Protein AF-0000000073271045 (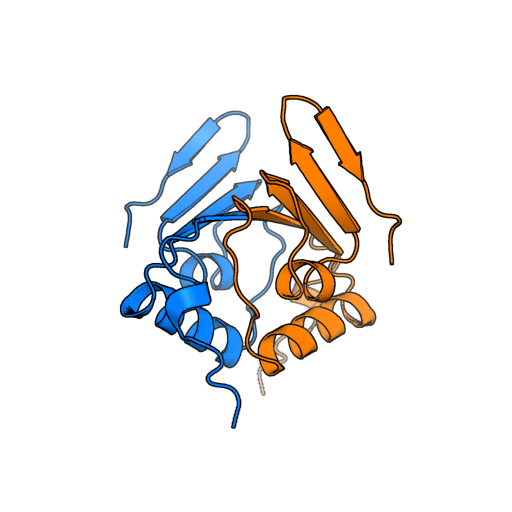afdb_homodimer)

Secondary structure (DSSP, 8-state):
-----GGGGTT-EEEEEE-S---PPPHHHHHHHHHHHHHS--EEEEEEESS---HHHHHH-SEEEEEETTEEEEPPP-/-----GGGGTT-EEEEEE-S---PPPHHHHHHHHHHHHHS--EEEEEEESS---HHHHHH-SEEEEEETTEEEEPPP-

Organism: Auxenochlorella protothecoides (NCBI:txid3075)

Nearest PDB structures (foldseek):
  2vch-assembly1_A  TM=4.997E-01  e=9.287E-01  Arabidopsis thaliana
  5djs-assembly1_A  TM=4.504E-01  e=7.181E-01  Thermobaculum terrenum
  8chd-assembly2_B  TM=4.661E-01  e=1.366E+00  Nicot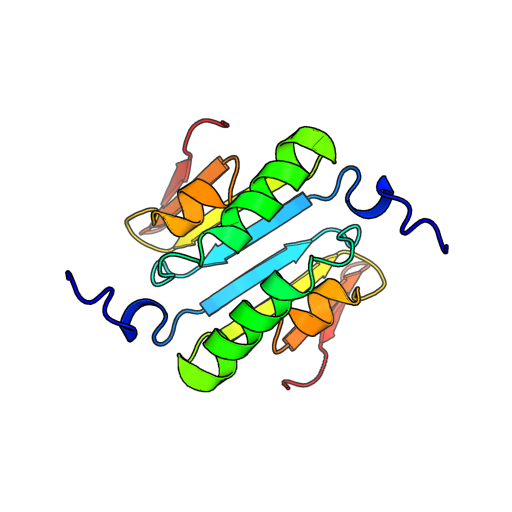iana tabacum
  8k5u-assembly2_B  TM=5.616E-01  e=4.346E+00  Ramlibacter sp.
  2vch-assembly1_A  TM=4.996E-01  e=9.287E-01  Arabidopsis thaliana

Foldseek 3Di:
DPPPPLQVQAQDEEEAEEQQPDAADDPVVLVVLVCCVVPRVYAYEYEYADDDDYPNNVSNHQKYWYDYPNDIDIDDGD/DPPPPLQVQAQDEEEAEEQQPDAADDPVVLVVLVCCVVPRVYAYEYEYADDDDYPNNVSNHQKYWYDYPNDIDIDDGD

Radius of gyration: 15.31 Å; Cα contacts (8 Å, |Δi|>4): 334; chains: 2; bounding box: 36×48×45 Å

Sequence (156 aa):
MARVTLEEWKLADILIVTDGQLAAPAPLICEQLAHAREHLGLRTHGLVIGDRVSEAMTAFCSQTHLFRGGVLTSSPMRMARVTLEEWKLADILIVTDGQLAAPAPLICEQLAHAREHLGLRTHGLVIGDRVSEAMTAFCSQTHLFRGGVLTSSPMR

Structure (mmCIF, N/CA/C/O backbone):
data_AF-0000000073271045-model_v1
#
loop_
_entity.id
_entity.type
_entity.pdbx_description
1 polymer 'Uncharacterized protein'
#
loop_
_atom_site.group_PDB
_atom_site.id
_atom_site.type_symbol
_atom_site.label_atom_id
_atom_site.label_alt_id
_atom_site.label_comp_id
_atom_site.label_asym_id
_atom_site.label_entity_id
_atom_site.label_seq_id
_atom_site.pdbx_PDB_ins_code
_atom_site.Cartn_x
_atom_site.Cartn_y
_atom_site.Cartn_z
_atom_site.occupancy
_atom_site.B_iso_or_equiv
_atom_site.auth_seq_id
_atom_site.auth_comp_id
_atom_site.auth_asym_id
_atom_site.auth_atom_id
_atom_site.pdbx_PDB_model_num
ATOM 1 N N . MET A 1 1 ? -2.652 -28.312 9.203 1 26.86 1 MET A N 1
ATOM 2 C CA . MET A 1 1 ? -2.043 -26.984 9.188 1 26.86 1 MET A CA 1
ATOM 3 C C . MET A 1 1 ? -2.02 -26.422 7.77 1 26.86 1 MET A C 1
ATOM 5 O O . MET A 1 1 ? -1.38 -26.984 6.883 1 26.86 1 MET A O 1
ATOM 9 N N . ALA A 1 2 ? -2.992 -25.984 7.16 1 36.12 2 ALA A N 1
ATOM 10 C CA . ALA A 1 2 ? -3.145 -25.625 5.75 1 36.12 2 ALA A CA 1
ATOM 11 C C . ALA A 1 2 ? -2.074 -24.625 5.316 1 36.12 2 ALA A C 1
ATOM 13 O O . ALA A 1 2 ? -1.762 -23.688 6.047 1 36.12 2 ALA A O 1
ATOM 14 N N . ARG A 1 3 ? -0.942 -25.141 4.719 1 35.72 3 ARG A N 1
ATOM 15 C CA . ARG A 1 3 ? 0.205 -24.406 4.203 1 35.72 3 ARG A CA 1
ATOM 16 C C . ARG A 1 3 ? -0.233 -23.094 3.574 1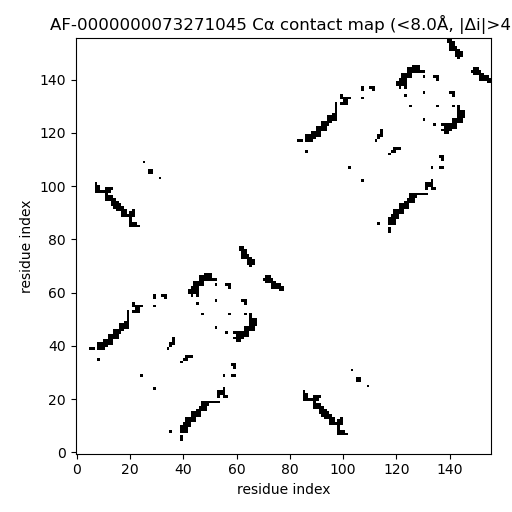 35.72 3 ARG A C 1
ATOM 18 O O . ARG A 1 3 ? -1.021 -23.078 2.625 1 35.72 3 ARG A O 1
ATOM 25 N N . VAL A 1 4 ? -0.514 -22.125 4.219 1 36.53 4 VAL A N 1
ATOM 26 C CA . VAL A 1 4 ? -0.517 -20.781 3.617 1 36.53 4 VAL A CA 1
ATOM 27 C C . VAL A 1 4 ? 0.59 -20.688 2.57 1 36.53 4 VAL A C 1
ATOM 29 O O . VAL A 1 4 ? 1.775 -20.781 2.9 1 36.53 4 VAL A O 1
ATOM 32 N N . THR A 1 5 ? 0.586 -21.406 1.462 1 39.91 5 THR A N 1
ATOM 33 C CA . THR A 1 5 ? 1.577 -21.484 0.394 1 39.91 5 THR A CA 1
ATOM 34 C C . THR A 1 5 ? 2.188 -20.109 0.13 1 39.91 5 THR A C 1
ATOM 36 O O . THR A 1 5 ? 1.493 -19.094 0.203 1 39.91 5 THR A O 1
ATOM 39 N N . LEU A 1 6 ? 3.334 -19.734 0.596 1 44.06 6 LEU A N 1
ATOM 40 C CA . LEU A 1 6 ? 4.316 -18.703 0.316 1 44.06 6 LEU A CA 1
ATOM 41 C C . LEU A 1 6 ? 4.129 -18.141 -1.091 1 44.06 6 LEU A C 1
ATOM 43 O O . LEU A 1 6 ? 4.773 -17.156 -1.465 1 44.06 6 LEU A O 1
ATOM 47 N N . GLU A 1 7 ? 3.604 -18.953 -1.966 1 47.72 7 GLU A N 1
ATOM 48 C CA . GLU A 1 7 ? 3.521 -18.609 -3.381 1 47.72 7 GLU A CA 1
ATOM 49 C C . GLU A 1 7 ? 2.711 -17.328 -3.59 1 47.72 7 GLU A C 1
ATOM 51 O O . GLU A 1 7 ? 2.514 -16.906 -4.727 1 47.72 7 GLU A O 1
ATOM 56 N N . GLU A 1 8 ? 2.18 -16.875 -2.59 1 53.66 8 GLU A N 1
ATOM 57 C CA . GLU A 1 8 ? 1.021 -16 -2.783 1 53.66 8 GLU A CA 1
ATOM 58 C C . GLU A 1 8 ? 1.445 -14.594 -3.18 1 53.66 8 GLU A C 1
ATOM 60 O O . GLU A 1 8 ? 0.757 -13.93 -3.955 1 53.66 8 GLU A O 1
ATOM 65 N N . TRP A 1 9 ? 2.701 -14.242 -2.734 1 58.44 9 TRP A N 1
ATOM 66 C CA . TRP A 1 9 ? 3.08 -12.93 -3.256 1 58.44 9 TRP A CA 1
ATOM 67 C C . TRP A 1 9 ? 3.918 -13.07 -4.523 1 58.44 9 TRP A C 1
ATOM 69 O O . TRP A 1 9 ? 4.512 -12.102 -4.996 1 58.44 9 TRP A O 1
ATOM 79 N N . LYS A 1 10 ? 3.996 -14.281 -4.988 1 63.34 10 LYS A N 1
ATOM 80 C CA . LYS A 1 10 ? 4.977 -14.422 -6.062 1 63.34 10 LYS A CA 1
ATOM 81 C C . LYS A 1 10 ? 4.629 -13.523 -7.246 1 63.34 10 LYS A C 1
ATOM 83 O O . LYS A 1 10 ? 3.504 -13.562 -7.75 1 63.34 10 LYS A O 1
ATOM 88 N N . LEU A 1 11 ? 5.48 -12.648 -7.516 1 75.62 11 LEU A N 1
ATOM 89 C CA . LEU A 1 11 ? 5.574 -11.797 -8.695 1 75.62 11 LEU A CA 1
ATOM 90 C C . LEU A 1 11 ? 4.473 -10.75 -8.703 1 75.62 11 LEU A C 1
ATOM 92 O O . LEU A 1 11 ? 4.078 -10.258 -9.766 1 75.62 11 LEU A O 1
ATOM 96 N N . ALA A 1 12 ? 3.957 -10.5 -7.5 1 86.44 12 ALA A N 1
ATOM 97 C CA . ALA A 1 12 ? 2.953 -9.445 -7.465 1 86.44 12 ALA A CA 1
ATOM 98 C C . ALA A 1 12 ? 3.604 -8.07 -7.582 1 86.44 12 ALA A C 1
ATOM 100 O O . ALA A 1 12 ? 4.719 -7.859 -7.098 1 86.44 12 ALA A O 1
ATOM 101 N N . ASP A 1 13 ? 2.895 -7.203 -8.281 1 91.75 13 ASP A N 1
ATO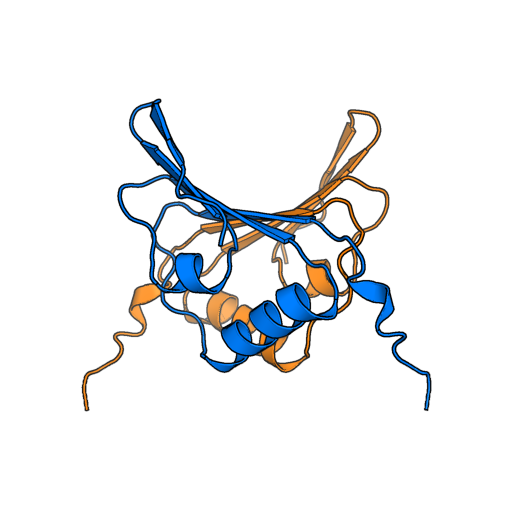M 102 C CA . ASP A 1 13 ? 3.295 -5.805 -8.352 1 91.75 13 ASP A CA 1
ATOM 103 C C . ASP A 1 13 ? 2.289 -4.906 -7.637 1 91.75 13 ASP A C 1
ATOM 105 O O . ASP A 1 13 ? 1.078 -5.07 -7.797 1 91.75 13 ASP A O 1
ATOM 109 N N . ILE A 1 14 ? 2.822 -4.043 -6.84 1 93.12 14 ILE A N 1
ATOM 110 C CA . ILE A 1 14 ? 1.994 -3.068 -6.137 1 93.12 14 ILE A CA 1
ATOM 111 C C . ILE A 1 14 ? 2.477 -1.655 -6.453 1 93.12 14 ILE A C 1
ATOM 113 O O . ILE A 1 14 ? 3.678 -1.379 -6.41 1 93.12 14 ILE A O 1
ATOM 117 N N . LEU A 1 15 ? 1.509 -0.77 -6.832 1 96.06 15 LEU A N 1
ATOM 118 C CA . LEU A 1 15 ? 1.743 0.668 -6.906 1 96.06 15 LEU A CA 1
ATOM 119 C C . LEU A 1 15 ? 1.021 1.395 -5.777 1 96.06 15 LEU A C 1
ATOM 121 O O . LEU A 1 15 ? -0.182 1.203 -5.578 1 96.06 15 LEU A O 1
ATOM 125 N N . ILE A 1 16 ? 1.818 2.078 -5.027 1 94.81 16 ILE A N 1
ATOM 126 C CA . ILE A 1 16 ? 1.271 2.906 -3.957 1 94.81 16 ILE A CA 1
ATOM 127 C C . ILE A 1 16 ? 1.298 4.375 -4.375 1 94.81 16 ILE A C 1
ATOM 129 O O . ILE A 1 16 ? 2.357 4.914 -4.707 1 94.81 16 ILE A O 1
ATOM 133 N N . VAL A 1 17 ? 0.12 5.039 -4.387 1 96.12 17 VAL A N 1
ATOM 134 C CA . VAL A 1 17 ? -0.007 6.453 -4.715 1 96.12 17 VAL A CA 1
ATOM 135 C C . VAL A 1 17 ? -0.479 7.227 -3.484 1 96.12 17 VAL A C 1
ATOM 137 O O . VAL A 1 17 ? -1.439 6.824 -2.822 1 96.12 17 VAL A O 1
ATOM 140 N N . THR A 1 18 ? 0.198 8.305 -3.139 1 94.81 18 THR A N 1
ATOM 141 C CA . THR A 1 18 ? -0.18 9.102 -1.975 1 94.81 18 THR A CA 1
ATOM 142 C C . THR A 1 18 ? 0.048 10.586 -2.236 1 94.81 18 THR A C 1
ATOM 144 O O . THR A 1 18 ? 0.841 10.953 -3.105 1 94.81 18 THR A O 1
ATOM 147 N N . ASP A 1 19 ? -0.655 11.406 -1.566 1 91.31 19 ASP A N 1
ATOM 148 C CA . ASP A 1 19 ? -0.55 12.852 -1.736 1 91.31 19 ASP A CA 1
ATOM 149 C C . ASP A 1 19 ? 0.611 13.414 -0.921 1 91.31 19 ASP A C 1
ATOM 151 O O . ASP A 1 19 ? 0.707 14.625 -0.726 1 91.31 19 ASP A O 1
ATOM 155 N N . GLY A 1 20 ? 1.404 12.539 -0.349 1 86.19 20 GLY A N 1
ATOM 156 C CA . GLY A 1 20 ? 2.584 12.992 0.372 1 86.19 20 GLY A CA 1
ATOM 157 C C . GLY A 1 20 ? 2.346 13.156 1.861 1 86.19 20 GLY A C 1
ATOM 158 O O . GLY A 1 20 ? 3.252 13.547 2.602 1 86.19 20 GLY A O 1
ATOM 159 N N . GLN A 1 21 ? 1.219 12.82 2.307 1 83.25 21 GLN A N 1
ATOM 160 C CA . GLN A 1 21 ? 0.874 13.055 3.703 1 83.25 21 GLN A CA 1
ATOM 161 C C . GLN A 1 21 ? 0.964 11.773 4.52 1 83.25 21 GLN A C 1
ATOM 163 O O . GLN A 1 21 ? 0.529 11.727 5.672 1 83.25 21 GLN A O 1
ATOM 168 N N . LEU A 1 22 ? 1.501 10.789 3.867 1 81.44 22 LEU A N 1
ATOM 169 C CA . LEU A 1 22 ? 1.625 9.5 4.539 1 81.44 22 LEU A CA 1
ATOM 170 C C . LEU A 1 22 ? 2.768 9.523 5.547 1 81.44 22 LEU A C 1
ATOM 172 O O . LEU A 1 22 ? 3.904 9.844 5.199 1 81.44 22 LEU A O 1
ATOM 176 N N . ALA A 1 23 ? 2.381 9.25 6.801 1 74.88 23 ALA A N 1
ATOM 177 C CA . ALA A 1 23 ? 3.381 9.219 7.863 1 74.88 23 ALA A CA 1
ATOM 178 C C . ALA A 1 23 ? 4.059 7.855 7.941 1 74.88 23 ALA A C 1
ATOM 180 O O . ALA A 1 23 ? 3.693 6.934 7.207 1 74.88 23 ALA A O 1
ATOM 181 N N . ALA A 1 24 ? 4.992 7.824 8.836 1 68.19 24 ALA A N 1
ATOM 182 C CA . ALA A 1 24 ? 5.793 6.613 9 1 68.19 24 ALA A CA 1
ATOM 183 C C . ALA A 1 24 ? 4.941 5.461 9.531 1 68.19 24 ALA A C 1
ATOM 185 O O . ALA A 1 24 ? 4.203 5.629 10.508 1 68.19 24 ALA A O 1
ATOM 186 N N . PRO A 1 25 ? 5.07 4.375 8.719 1 68.5 25 PRO A N 1
ATOM 187 C CA . PRO A 1 25 ? 4.332 3.203 9.203 1 68.5 25 PRO A CA 1
ATOM 188 C C . PRO A 1 25 ? 4.996 2.537 10.406 1 68.5 25 PRO A C 1
ATOM 190 O O . PRO A 1 25 ? 6.145 2.854 10.734 1 68.5 25 PRO A O 1
ATOM 193 N N . ALA A 1 26 ? 4.246 1.695 11.008 1 71.44 26 ALA A N 1
ATOM 194 C CA . ALA A 1 26 ? 4.836 0.879 12.062 1 71.44 26 ALA A CA 1
ATOM 195 C C . ALA A 1 26 ? 6.012 0.061 11.539 1 71.44 26 ALA A C 1
ATOM 197 O O . ALA A 1 26 ? 5.961 -0.461 10.422 1 71.44 26 ALA A O 1
ATOM 198 N N . PRO A 1 27 ? 6.996 -0.069 12.305 1 76 27 PRO A N 1
ATOM 199 C CA . PRO A 1 27 ? 8.203 -0.801 11.898 1 76 27 PRO A CA 1
ATOM 200 C C . PRO A 1 27 ? 7.895 -2.223 11.43 1 76 27 PRO A C 1
ATOM 202 O O . PRO A 1 27 ? 8.508 -2.705 10.477 1 76 27 PRO A O 1
ATOM 205 N N . LEU A 1 28 ? 6.988 -2.801 12.047 1 71.25 28 LEU A N 1
ATOM 206 C CA . LEU A 1 28 ? 6.676 -4.188 11.711 1 71.25 28 LEU A CA 1
ATOM 207 C C . LEU A 1 28 ? 6.117 -4.293 10.297 1 71.25 28 LEU A C 1
ATOM 209 O O . LEU A 1 28 ? 6.426 -5.242 9.57 1 71.25 28 LEU A O 1
ATOM 213 N N . ILE A 1 29 ? 5.438 -3.326 9.898 1 74.62 29 ILE A N 1
ATOM 214 C CA . ILE A 1 29 ? 4.875 -3.314 8.555 1 74.62 29 ILE A CA 1
ATOM 215 C C . ILE A 1 29 ? 5.992 -3.197 7.523 1 74.62 29 ILE A C 1
ATOM 217 O O . ILE A 1 29 ? 6.008 -3.922 6.523 1 74.62 29 ILE A O 1
ATOM 221 N N . CYS A 1 30 ? 6.859 -2.424 7.848 1 81.94 30 CYS A N 1
ATOM 222 C CA . CYS A 1 30 ? 8 -2.227 6.957 1 81.94 30 CYS A CA 1
ATOM 223 C C . CYS A 1 30 ? 8.797 -3.518 6.797 1 81.94 30 CYS A C 1
ATOM 225 O O . CYS A 1 30 ? 9.195 -3.871 5.688 1 81.94 30 CYS A O 1
ATOM 227 N N . GLU A 1 31 ? 8.977 -4.145 7.852 1 82.69 31 GLU A N 1
ATOM 228 C CA . GLU A 1 31 ? 9.742 -5.383 7.836 1 82.69 31 GLU A CA 1
ATOM 229 C C . GLU A 1 31 ? 9.055 -6.449 6.992 1 82.69 31 GLU A C 1
ATOM 231 O O . GLU A 1 31 ? 9.703 -7.168 6.23 1 82.69 31 GLU A O 1
ATOM 236 N N . GLN A 1 32 ? 7.848 -6.508 7.102 1 80 32 GLN A N 1
ATOM 237 C CA . GLN A 1 32 ? 7.105 -7.527 6.367 1 80 32 GLN A CA 1
ATOM 238 C C . GLN A 1 32 ? 7.133 -7.254 4.863 1 80 32 GLN A C 1
ATOM 240 O O . GLN A 1 32 ? 7.242 -8.18 4.062 1 80 32 GLN A O 1
ATOM 245 N N . LEU A 1 33 ? 7.035 -6.027 4.559 1 82.56 33 LEU A N 1
ATOM 246 C CA . LEU A 1 33 ? 7.098 -5.648 3.152 1 82.56 33 LEU A CA 1
ATOM 247 C C . LEU A 1 33 ? 8.484 -5.922 2.576 1 82.56 33 LEU A C 1
ATOM 249 O O . LEU A 1 33 ? 8.609 -6.43 1.461 1 82.56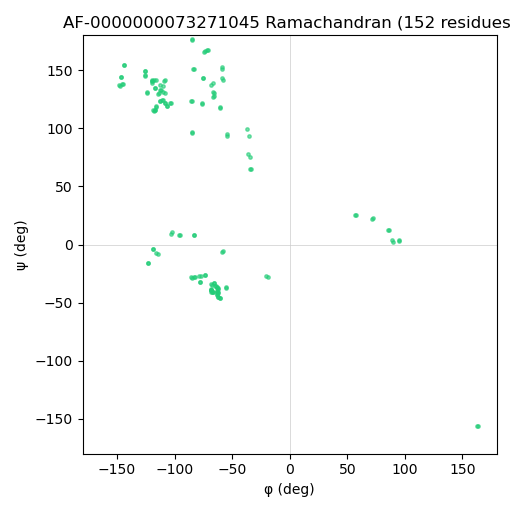 33 LEU A O 1
ATOM 253 N N . ALA A 1 34 ? 9.445 -5.609 3.387 1 85.56 34 ALA A N 1
ATOM 254 C CA . ALA A 1 34 ? 10.812 -5.871 2.961 1 85.56 34 ALA A CA 1
ATOM 255 C C . ALA A 1 34 ? 11.047 -7.363 2.738 1 85.56 34 ALA A C 1
ATOM 257 O O . ALA A 1 34 ? 11.672 -7.758 1.753 1 85.56 34 ALA A O 1
ATOM 258 N N . HIS A 1 35 ? 10.539 -8.086 3.582 1 85.06 35 HIS A N 1
ATOM 259 C CA . HIS A 1 35 ? 10.68 -9.539 3.467 1 85.06 35 HIS A CA 1
ATOM 260 C C . HIS A 1 35 ? 10.023 -10.055 2.191 1 85.06 35 HIS A C 1
ATOM 262 O O . HIS A 1 35 ? 10.609 -10.867 1.475 1 85.06 35 HIS A O 1
ATOM 268 N N . ALA A 1 36 ? 8.867 -9.57 1.959 1 84.25 36 ALA A N 1
ATOM 269 C CA . ALA A 1 36 ? 8.148 -10 0.764 1 84.25 36 ALA A CA 1
ATOM 270 C C . ALA A 1 36 ? 8.891 -9.602 -0.503 1 84.25 36 ALA A C 1
ATOM 272 O O . ALA A 1 36 ? 8.945 -10.367 -1.469 1 84.25 36 ALA A O 1
ATOM 273 N N . ARG A 1 37 ? 9.484 -8.453 -0.486 1 88.19 37 ARG A N 1
ATOM 274 C CA . ARG A 1 37 ? 10.25 -8 -1.643 1 88.19 37 ARG A CA 1
ATOM 275 C C . ARG A 1 37 ? 11.5 -8.852 -1.831 1 88.19 37 ARG A C 1
ATOM 277 O O . ARG A 1 37 ? 11.844 -9.219 -2.957 1 88.19 37 ARG A O 1
ATOM 284 N N . GLU A 1 38 ? 12.102 -9.195 -0.766 1 87.81 38 GLU A N 1
ATOM 285 C CA . GLU A 1 38 ? 13.391 -9.867 -0.83 1 87.81 38 GLU A CA 1
ATOM 286 C C . GLU A 1 38 ? 13.219 -11.359 -1.079 1 87.81 38 GLU A C 1
ATOM 288 O O . GLU A 1 38 ? 14.031 -11.977 -1.771 1 87.81 38 GLU A O 1
ATOM 293 N N . HIS A 1 39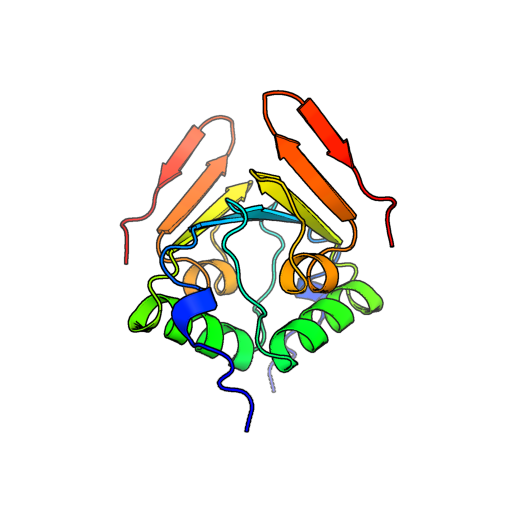 ? 12.07 -11.898 -0.632 1 86.25 39 HIS A N 1
ATOM 294 C CA . HIS A 1 39 ? 12.031 -13.352 -0.611 1 86.25 39 HIS A CA 1
ATOM 295 C C . HIS A 1 39 ? 10.859 -13.891 -1.427 1 86.25 39 HIS A C 1
ATOM 297 O O . HIS A 1 39 ? 10.836 -15.07 -1.786 1 86.25 39 HIS A O 1
ATOM 303 N N . LEU A 1 40 ? 9.961 -12.984 -1.697 1 82.38 40 LEU A N 1
ATOM 304 C CA . LEU A 1 40 ? 8.766 -13.508 -2.34 1 82.38 40 LEU A CA 1
ATOM 305 C C . LEU A 1 40 ? 8.57 -12.883 -3.717 1 82.38 40 LEU A C 1
ATOM 307 O O . LEU A 1 40 ? 7.586 -13.188 -4.402 1 82.38 40 LEU A O 1
ATOM 311 N N . GLY A 1 41 ? 9.422 -11.953 -4.059 1 84.06 41 GLY A N 1
ATOM 312 C CA . GLY A 1 41 ? 9.375 -11.367 -5.391 1 84.06 41 GLY A CA 1
ATOM 313 C C . GLY A 1 41 ? 8.391 -10.219 -5.504 1 84.06 41 GLY A C 1
ATOM 314 O O . GLY A 1 41 ? 7.973 -9.867 -6.605 1 84.06 41 GLY A O 1
ATOM 315 N N . LEU A 1 42 ? 7.914 -9.734 -4.457 1 87.06 42 LEU A N 1
ATOM 316 C CA . LEU A 1 42 ? 7.027 -8.578 -4.461 1 87.06 42 LEU A CA 1
ATOM 317 C C . LEU A 1 42 ? 7.766 -7.332 -4.938 1 87.06 42 LEU A C 1
ATOM 319 O O . LEU A 1 42 ? 8.898 -7.082 -4.527 1 87.06 42 LEU A O 1
ATOM 323 N N . ARG A 1 43 ? 7.184 -6.645 -5.848 1 90.94 43 ARG A N 1
ATOM 324 C CA . ARG A 1 43 ? 7.691 -5.34 -6.262 1 90.94 43 ARG A CA 1
ATOM 325 C C . ARG A 1 43 ? 6.73 -4.227 -5.859 1 90.94 43 ARG A C 1
ATOM 327 O O . ARG A 1 43 ? 5.531 -4.297 -6.152 1 90.94 43 ARG A O 1
ATOM 334 N N . THR A 1 44 ? 7.238 -3.305 -5.137 1 92.88 44 THR A N 1
ATOM 335 C CA . THR A 1 44 ? 6.445 -2.168 -4.688 1 92.88 44 THR A CA 1
ATOM 336 C C . THR A 1 44 ? 6.98 -0.866 -5.273 1 92.88 44 THR A C 1
ATOM 338 O O . THR A 1 44 ? 8.141 -0.505 -5.039 1 92.88 44 THR A O 1
ATOM 341 N N . HIS A 1 45 ? 6.137 -0.205 -6.055 1 95.06 45 HIS A N 1
ATOM 342 C CA . HIS A 1 45 ? 6.441 1.112 -6.602 1 95.06 45 HIS A CA 1
ATOM 343 C C . HIS A 1 45 ? 5.605 2.195 -5.926 1 95.06 45 HIS A C 1
ATOM 345 O O . HIS A 1 45 ? 4.453 1.958 -5.562 1 95.06 45 HIS A O 1
ATOM 351 N N . GLY A 1 46 ? 6.203 3.299 -5.703 1 96.12 46 GLY A N 1
ATOM 352 C CA . GLY A 1 46 ? 5.516 4.414 -5.074 1 96.12 46 GLY A CA 1
ATOM 353 C C . GLY A 1 46 ? 5.418 5.637 -5.969 1 96.12 46 GLY A C 1
ATOM 354 O O . GLY A 1 46 ? 6.379 5.988 -6.652 1 96.12 46 GLY A O 1
ATOM 355 N N . LEU A 1 47 ? 4.336 6.223 -6.039 1 96.81 47 LEU A N 1
ATOM 356 C CA . LEU A 1 47 ? 4.109 7.535 -6.641 1 96.81 47 LEU A CA 1
ATOM 357 C C . LEU A 1 47 ? 3.619 8.531 -5.594 1 96.81 47 LEU A C 1
ATOM 359 O O . LEU A 1 47 ? 2.561 8.336 -4.996 1 96.81 47 LEU A O 1
ATOM 363 N N . VAL A 1 48 ? 4.41 9.516 -5.367 1 95.38 48 VAL A N 1
ATOM 364 C CA . VAL A 1 48 ? 4.051 10.547 -4.402 1 95.38 48 VAL A CA 1
ATOM 365 C C . VAL A 1 48 ? 3.668 11.828 -5.141 1 95.38 48 VAL A C 1
ATOM 367 O O . VAL A 1 48 ? 4.469 12.375 -5.906 1 95.38 48 VAL A O 1
ATOM 370 N N . ILE A 1 49 ? 2.43 12.25 -4.926 1 95.5 49 ILE A N 1
ATOM 371 C CA . ILE A 1 49 ? 2.021 13.57 -5.398 1 95.5 49 ILE A CA 1
ATOM 372 C C . ILE A 1 49 ? 2.41 14.625 -4.371 1 95.5 49 ILE A C 1
ATOM 374 O O . ILE A 1 49 ? 1.708 14.82 -3.375 1 95.5 49 ILE A O 1
ATOM 378 N N . GLY A 1 50 ? 3.389 15.203 -4.512 1 92.06 50 GLY A N 1
ATOM 379 C CA . GLY A 1 50 ? 3.951 16.141 -3.553 1 92.06 50 GLY A CA 1
ATOM 380 C C . GLY A 1 50 ? 5.418 16.438 -3.797 1 92.06 50 GLY A C 1
ATOM 381 O O . GLY A 1 50 ? 5.887 16.375 -4.938 1 92.06 50 GLY A O 1
ATOM 382 N N . ASP A 1 51 ? 6.027 16.844 -2.686 1 91.06 51 ASP A N 1
ATOM 383 C CA . ASP A 1 51 ? 7.371 17.359 -2.93 1 91.06 51 ASP A CA 1
ATOM 384 C C . ASP A 1 51 ? 8.43 16.5 -2.256 1 91.06 51 ASP A C 1
ATOM 386 O O . ASP A 1 51 ? 9.625 16.672 -2.496 1 91.06 51 ASP A O 1
ATOM 390 N N . ARG A 1 52 ? 7.977 15.617 -1.512 1 90.25 52 ARG A N 1
ATOM 391 C CA . ARG A 1 52 ? 8.969 14.797 -0.824 1 90.25 52 ARG A CA 1
ATOM 392 C C . ARG A 1 52 ? 8.461 13.367 -0.646 1 90.25 52 ARG A C 1
ATOM 394 O O . ARG A 1 52 ? 7.27 13.141 -0.446 1 90.25 52 ARG A O 1
ATOM 401 N N . VAL A 1 53 ? 9.398 12.445 -0.747 1 90.5 53 VAL A N 1
ATOM 402 C CA . VAL A 1 53 ? 9.133 11.055 -0.409 1 90.5 53 VAL A CA 1
ATOM 403 C C . VAL A 1 53 ? 9.328 10.836 1.091 1 90.5 53 VAL A C 1
ATOM 405 O O . VAL A 1 53 ? 10.391 11.141 1.636 1 90.5 53 VAL A O 1
ATOM 408 N N . SER A 1 54 ? 8.273 10.344 1.679 1 87.56 54 SER A N 1
ATOM 409 C CA . SER A 1 54 ? 8.367 10.102 3.115 1 87.56 54 SER A CA 1
ATOM 410 C C . SER A 1 54 ? 9.273 8.914 3.418 1 87.56 54 SER A C 1
ATOM 412 O O . SER A 1 54 ? 9.602 8.133 2.523 1 87.56 54 SER A O 1
ATOM 414 N N . GLU A 1 55 ? 9.586 8.859 4.73 1 85.06 55 GLU A N 1
ATOM 415 C CA . GLU A 1 55 ? 10.344 7.691 5.164 1 85.06 55 GLU A CA 1
ATOM 416 C C . GLU A 1 55 ? 9.555 6.406 4.949 1 85.06 55 GLU A C 1
ATOM 418 O O . GLU A 1 55 ? 10.117 5.379 4.566 1 85.06 55 GLU A O 1
ATOM 423 N N . ALA A 1 56 ? 8.32 6.523 5.168 1 83.81 56 ALA A N 1
ATOM 424 C CA . ALA A 1 56 ? 7.445 5.367 4.977 1 83.81 56 ALA A CA 1
ATOM 425 C C . ALA A 1 56 ? 7.488 4.883 3.531 1 83.81 56 ALA A C 1
ATOM 427 O O . ALA A 1 56 ? 7.68 3.691 3.277 1 83.81 56 ALA A O 1
ATOM 428 N N . MET A 1 57 ? 7.402 5.754 2.629 1 89.56 57 MET A N 1
ATOM 429 C CA . MET A 1 57 ? 7.402 5.387 1.214 1 89.56 57 MET A CA 1
ATOM 430 C C . MET A 1 57 ? 8.758 4.832 0.793 1 89.56 57 MET A C 1
ATOM 432 O O . MET A 1 57 ? 8.828 3.9 -0.011 1 89.56 57 MET A O 1
ATOM 436 N N . THR A 1 58 ? 9.812 5.363 1.366 1 89.5 58 THR A N 1
ATOM 437 C CA . THR A 1 58 ? 11.148 4.844 1.1 1 89.5 58 THR A CA 1
ATOM 438 C C . THR A 1 58 ? 11.281 3.408 1.596 1 89.5 58 THR A C 1
ATOM 440 O O . THR A 1 58 ? 11.891 2.57 0.933 1 89.5 58 THR A O 1
ATOM 443 N N . ALA A 1 59 ? 10.648 3.152 2.674 1 85.12 59 ALA A N 1
ATOM 444 C CA . ALA A 1 59 ? 10.727 1.815 3.258 1 85.12 59 ALA A CA 1
ATOM 445 C C . ALA A 1 59 ? 9.82 0.837 2.516 1 85.12 59 ALA A C 1
ATOM 447 O O . ALA A 1 59 ? 10.18 -0.328 2.326 1 85.12 59 ALA A O 1
ATOM 448 N N . PHE A 1 60 ? 8.758 1.263 2.006 1 86.75 60 PHE A N 1
ATOM 449 C CA . PHE A 1 60 ? 7.707 0.421 1.444 1 86.75 60 PHE A CA 1
ATOM 450 C C . PHE A 1 60 ? 8.016 0.062 -0.003 1 86.75 60 PHE A C 1
ATOM 452 O O . PHE A 1 60 ? 7.57 -0.973 -0.501 1 86.75 60 PHE A O 1
ATOM 459 N N . CYS A 1 61 ? 8.719 0.956 -0.586 1 91.69 61 CYS A N 1
ATOM 460 C CA . CYS A 1 61 ? 8.773 0.823 -2.037 1 91.69 61 CYS A CA 1
ATOM 461 C C . CYS A 1 61 ? 10.203 0.616 -2.516 1 91.69 61 CYS A C 1
ATOM 463 O O . CYS A 1 61 ? 11.133 1.25 -2.006 1 91.69 61 CYS A O 1
ATOM 465 N N . SER A 1 62 ? 10.391 -0.264 -3.539 1 91.62 62 SER A N 1
ATOM 466 C CA . SER A 1 62 ? 11.688 -0.47 -4.164 1 91.62 62 SER A CA 1
ATOM 467 C C . SER A 1 62 ? 12.07 0.712 -5.047 1 91.62 62 SER A C 1
ATOM 469 O O . SER A 1 62 ? 13.258 0.941 -5.309 1 91.62 62 SER A O 1
ATOM 471 N N . GLN A 1 63 ? 11.125 1.405 -5.535 1 94.75 63 GLN A N 1
ATOM 472 C CA . GLN A 1 63 ? 11.281 2.605 -6.352 1 94.75 63 GLN A CA 1
ATOM 473 C C . GLN A 1 63 ? 10.164 3.605 -6.074 1 94.75 63 GLN A C 1
ATOM 475 O O . GLN A 1 63 ? 9 3.219 -5.914 1 94.75 63 GLN A O 1
ATOM 480 N N . THR A 1 64 ? 10.602 4.828 -6.012 1 95.94 64 THR A N 1
ATOM 481 C CA . THR A 1 64 ? 9.609 5.875 -5.789 1 95.94 64 THR A CA 1
ATOM 482 C C . THR A 1 64 ? 9.711 6.949 -6.867 1 95.94 64 THR A C 1
ATOM 484 O O . THR A 1 64 ? 10.773 7.145 -7.461 1 95.94 64 THR A O 1
ATOM 487 N N . HIS A 1 65 ? 8.602 7.531 -7.145 1 96.94 65 HIS A N 1
ATOM 488 C CA . HIS A 1 65 ? 8.469 8.648 -8.062 1 96.94 65 HIS A CA 1
ATOM 489 C C . HIS A 1 65 ? 7.766 9.828 -7.402 1 96.94 65 HIS A C 1
ATOM 491 O O . HIS A 1 65 ? 6.859 9.641 -6.594 1 96.94 65 HIS A O 1
ATOM 497 N N . LEU A 1 66 ? 8.195 10.992 -7.797 1 96.19 66 LEU A N 1
ATOM 498 C CA . LEU A 1 66 ? 7.551 12.227 -7.359 1 96.19 66 LEU A CA 1
ATOM 499 C C . LEU A 1 66 ? 6.809 12.891 -8.516 1 96.19 66 LEU A C 1
ATOM 501 O O . LEU A 1 66 ? 7.332 12.969 -9.625 1 96.19 66 LEU A O 1
ATOM 505 N N . PHE A 1 67 ? 5.645 13.219 -8.25 1 96.44 67 PHE A N 1
ATOM 506 C CA . PHE A 1 67 ? 4.859 13.984 -9.211 1 96.44 67 PHE A CA 1
ATOM 507 C C . PHE A 1 67 ? 4.453 15.336 -8.625 1 96.44 67 PHE A C 1
ATOM 509 O O . PHE A 1 67 ? 3.729 15.391 -7.629 1 96.44 67 PHE A O 1
ATOM 516 N N . ARG A 1 68 ? 5 16.375 -9.289 1 94.25 68 ARG A N 1
ATOM 517 C CA . ARG A 1 68 ? 4.652 17.719 -8.875 1 94.25 68 ARG A CA 1
ATOM 518 C C . ARG A 1 68 ? 4.668 18.672 -10.07 1 94.25 68 ARG A C 1
ATOM 520 O O . ARG A 1 68 ? 5.59 18.641 -10.883 1 94.25 68 ARG A O 1
ATOM 527 N N . GLY A 1 69 ? 3.582 19.547 -10.078 1 93.81 69 GLY A N 1
ATOM 528 C CA . GLY A 1 69 ? 3.512 20.531 -11.141 1 93.81 69 GLY A CA 1
ATOM 529 C C . GLY A 1 69 ? 3.535 19.922 -12.531 1 93.81 69 GLY A C 1
ATOM 530 O O . GLY A 1 69 ? 4.137 20.484 -13.453 1 93.81 69 GLY A O 1
ATOM 531 N N . GLY A 1 70 ? 3.162 18.812 -12.703 1 93.44 70 GLY A N 1
ATOM 532 C CA . GLY A 1 70 ? 3.104 18.156 -14 1 93.44 70 GLY A CA 1
ATOM 533 C C . GLY A 1 70 ? 4.387 17.422 -14.352 1 93.44 70 GLY A C 1
ATOM 534 O O . GLY A 1 70 ? 4.543 16.953 -15.477 1 93.44 70 GLY A O 1
ATOM 535 N N . VAL A 1 71 ? 5.273 17.453 -13.492 1 95.69 71 VAL A N 1
ATOM 536 C CA . VAL A 1 71 ? 6.574 16.844 -13.75 1 95.69 71 VAL A CA 1
ATOM 537 C C . VAL A 1 71 ? 6.742 15.594 -12.883 1 95.69 71 VAL A C 1
ATOM 539 O O . VAL A 1 71 ? 6.383 15.602 -11.703 1 95.69 71 VAL A O 1
ATOM 542 N N . LEU A 1 72 ? 7.281 14.469 -13.508 1 95.69 72 LEU A N 1
ATOM 543 C CA . LEU A 1 72 ? 7.555 13.219 -12.805 1 95.69 72 LEU A CA 1
ATOM 544 C C . LEU A 1 72 ? 9.055 12.984 -12.688 1 95.69 72 LEU A C 1
ATOM 546 O O . LEU A 1 72 ? 9.773 13.016 -13.688 1 95.69 72 LEU A O 1
ATOM 550 N N . THR A 1 73 ? 9.516 12.797 -11.453 1 95.44 73 THR A N 1
ATOM 551 C CA . THR A 1 73 ? 10.898 12.422 -11.188 1 95.44 73 THR A CA 1
ATOM 552 C C . THR A 1 73 ? 10.969 11.086 -10.461 1 95.44 73 THR A C 1
ATOM 554 O O . THR A 1 73 ? 10.086 10.758 -9.664 1 95.44 73 THR A O 1
ATOM 557 N N . SER A 1 74 ? 11.969 10.281 -10.867 1 93.75 74 SER A N 1
ATOM 558 C CA . SER A 1 74 ? 12.062 8.945 -10.289 1 93.75 74 SER A CA 1
ATOM 559 C C . SER A 1 74 ? 13.367 8.758 -9.531 1 93.75 74 SER A C 1
ATOM 561 O O . SER A 1 74 ? 14.398 9.336 -9.898 1 93.75 74 SER A O 1
ATOM 563 N N . SER A 1 75 ? 13.18 8.023 -8.383 1 89.06 75 SER A N 1
ATOM 564 C CA . SER A 1 75 ? 14.375 7.555 -7.699 1 89.06 75 SER A CA 1
ATOM 565 C C . SER A 1 75 ? 14.898 6.266 -8.32 1 89.06 75 SER A C 1
ATOM 567 O O . SER A 1 75 ? 14.156 5.547 -8.992 1 89.06 75 SER A O 1
ATOM 569 N N . PRO A 1 76 ? 16.281 6.012 -8.234 1 83.69 76 PRO A N 1
ATOM 570 C CA . PRO A 1 76 ? 16.75 4.711 -8.719 1 83.69 76 PRO A CA 1
ATOM 571 C C . PRO A 1 76 ? 16.094 3.539 -7.988 1 83.69 76 PRO A C 1
ATOM 573 O O . PRO A 1 76 ? 15.625 3.693 -6.859 1 83.69 76 PRO A O 1
ATOM 576 N N . MET A 1 77 ? 16 2.385 -8.711 1 81.5 77 MET A N 1
ATOM 577 C CA . MET A 1 77 ? 15.492 1.172 -8.078 1 81.5 77 MET A CA 1
ATOM 578 C C . MET A 1 77 ? 16.469 0.657 -7.027 1 81.5 77 MET A C 1
ATOM 580 O O . MET A 1 77 ? 17.688 0.682 -7.234 1 81.5 77 MET A O 1
ATOM 584 N N . ARG A 1 78 ? 15.883 0.245 -5.875 1 74.62 78 ARG A N 1
ATOM 585 C CA . ARG A 1 78 ? 16.703 -0.317 -4.805 1 74.62 78 ARG A CA 1
ATOM 586 C C . ARG A 1 78 ? 16.594 -1.838 -4.77 1 74.62 78 ARG A C 1
ATOM 588 O O . ARG A 1 78 ? 15.555 -2.396 -5.152 1 74.62 78 ARG A O 1
ATOM 595 N N . MET B 1 1 ? 10.766 12.039 25.562 1 26.89 1 MET B N 1
ATOM 596 C CA . MET B 1 1 ? 9.961 11.07 24.828 1 26.89 1 MET B CA 1
ATOM 597 C C . MET B 1 1 ? 9.391 11.68 23.562 1 26.89 1 MET B C 1
ATOM 599 O O . MET B 1 1 ? 8.617 12.641 23.609 1 26.89 1 MET B O 1
ATOM 603 N N . ALA B 1 2 ? 10.031 11.906 22.531 1 35.81 2 ALA B N 1
ATOM 604 C CA . ALA B 1 2 ? 9.68 12.711 21.359 1 35.81 2 ALA B CA 1
ATOM 605 C C . ALA B 1 2 ? 8.344 12.273 20.766 1 35.81 2 ALA B C 1
ATOM 607 O O . ALA B 1 2 ? 8.078 11.07 20.641 1 35.81 2 ALA B O 1
ATOM 608 N N . ARG B 1 3 ? 7.219 12.945 21.203 1 35.66 3 ARG B N 1
ATOM 609 C CA . ARG B 1 3 ? 5.852 12.711 20.734 1 35.66 3 ARG B CA 1
ATOM 610 C C . ARG B 1 3 ? 5.828 12.344 19.266 1 35.66 3 ARG B C 1
ATOM 612 O O . ARG B 1 3 ? 6.266 13.133 18.422 1 35.66 3 ARG B O 1
ATOM 619 N N . VAL B 1 4 ? 6.152 11.242 18.844 1 36.44 4 VAL B N 1
ATOM 620 C CA . VAL B 1 4 ? 5.723 10.812 17.516 1 36.44 4 VAL B CA 1
ATOM 621 C C . VAL B 1 4 ? 4.336 11.383 17.219 1 36.44 4 VAL B C 1
ATOM 623 O O . VAL B 1 4 ? 3.359 11.047 17.891 1 36.44 4 VAL B O 1
ATOM 626 N N . THR B 1 5 ? 4.109 12.664 17.094 1 39.94 5 THR B N 1
ATOM 627 C CA . THR B 1 5 ? 2.84 13.344 16.844 1 39.94 5 THR B CA 1
ATOM 628 C C . THR B 1 5 ? 1.958 12.516 15.914 1 39.94 5 THR B C 1
ATOM 630 O O . THR B 1 5 ? 2.445 11.93 14.945 1 39.94 5 THR B O 1
ATOM 633 N N . LEU B 1 6 ? 1.078 11.688 16.312 1 43.81 6 LEU B N 1
ATOM 634 C CA . LEU B 1 6 ? -0.074 10.992 15.758 1 43.81 6 LEU B CA 1
ATOM 635 C C . LEU B 1 6 ? -0.59 11.703 14.516 1 43.81 6 LEU B C 1
ATOM 637 O O . LEU B 1 6 ? -1.51 11.219 13.852 1 43.81 6 LEU B O 1
ATOM 641 N N . GLU B 1 7 ? -0.361 12.984 14.438 1 47.44 7 GLU B N 1
ATOM 642 C CA . GLU B 1 7 ? -0.947 13.797 13.375 1 47.44 7 GLU B CA 1
ATOM 643 C C . GLU B 1 7 ? -0.535 13.281 12 1 47.44 7 GLU B C 1
ATOM 645 O O . GLU B 1 7 ? -0.819 13.922 10.984 1 47.44 7 GLU B O 1
ATOM 650 N N . GLU B 1 8 ? 0.29 12.367 11.984 1 53.34 8 GLU B N 1
ATOM 651 C CA . GLU B 1 8 ? 1.112 12.172 10.797 1 53.34 8 GLU B CA 1
ATOM 652 C C . GLU B 1 8 ? 0.322 11.484 9.688 1 53.34 8 GLU B C 1
ATOM 654 O O . GLU B 1 8 ? 0.535 11.75 8.508 1 53.34 8 GLU B O 1
ATOM 659 N N . TRP B 1 9 ? -0.707 10.688 10.148 1 57.88 9 TRP B N 1
ATOM 660 C CA . TRP B 1 9 ? -1.485 10.148 9.039 1 57.88 9 TRP B CA 1
ATOM 661 C C . TRP B 1 9 ? -2.719 11.008 8.766 1 57.88 9 TRP B C 1
ATOM 663 O O . TRP B 1 9 ? -3.621 10.594 8.031 1 57.88 9 TRP B O 1
ATOM 673 N N . LYS B 1 10 ? -2.752 12.125 9.43 1 62.84 10 LYS B N 1
ATOM 674 C CA . LYS B 1 10 ? -4.031 12.82 9.328 1 62.84 10 LYS B CA 1
ATOM 675 C C . LYS B 1 10 ? -4.352 13.172 7.879 1 62.84 10 LYS B C 1
ATOM 677 O O . LYS B 1 10 ? -3.527 13.773 7.184 1 62.84 10 LYS B O 1
ATOM 682 N N . LEU B 1 11 ? -5.375 12.648 7.422 1 75.5 11 LEU B N 1
ATOM 683 C CA . LEU B 1 11 ? -6.09 12.953 6.188 1 75.5 11 LEU B CA 1
ATOM 684 C C . LEU B 1 11 ? -5.301 12.477 4.973 1 75.5 11 LEU B C 1
ATOM 686 O O . LEU B 1 11 ? -5.453 13.023 3.877 1 75.5 11 LEU B O 1
ATOM 690 N N . ALA B 1 12 ? -4.414 11.5 5.246 1 86.25 12 ALA B N 1
ATOM 691 C CA . ALA B 1 12 ? -3.705 10.977 4.086 1 86.25 12 ALA B CA 1
ATOM 692 C C . ALA B 1 12 ? -4.605 10.055 3.266 1 86.25 12 ALA B C 1
ATOM 694 O O . ALA B 1 12 ? -5.449 9.352 3.818 1 86.25 12 ALA B O 1
ATOM 695 N N . ASP B 1 13 ? -4.414 10.164 1.972 1 91.69 13 ASP B N 1
ATOM 696 C CA . ASP B 1 13 ? -5.074 9.242 1.054 1 91.69 13 ASP B CA 1
ATOM 697 C C . ASP B 1 13 ? -4.062 8.32 0.375 1 91.69 13 ASP B C 1
ATOM 699 O O . ASP B 1 13 ? -3.008 8.773 -0.072 1 91.69 13 ASP B O 1
ATOM 703 N N . ILE B 1 14 ? -4.383 7.07 0.371 1 93.12 14 ILE B N 1
ATOM 704 C CA . ILE B 1 14 ? -3.545 6.082 -0.297 1 93.12 14 ILE B CA 1
ATOM 705 C C . ILE B 1 14 ? -4.375 5.312 -1.322 1 93.12 14 ILE B C 1
ATOM 707 O O . ILE B 1 14 ? -5.488 4.871 -1.025 1 93.12 14 ILE B O 1
ATOM 711 N N . LEU B 1 15 ? -3.836 5.207 -2.562 1 96 15 LEU B N 1
ATOM 712 C CA . LEU B 1 15 ? -4.352 4.293 -3.572 1 96 15 LEU B CA 1
ATOM 713 C C . LEU B 1 15 ? -3.395 3.125 -3.791 1 96 15 LEU B C 1
ATOM 715 O O . LEU B 1 15 ? -2.201 3.332 -4.023 1 96 15 LEU B O 1
ATOM 719 N N . ILE B 1 16 ? -3.936 1.988 -3.568 1 94.81 16 ILE B N 1
ATOM 720 C CA . ILE B 1 16 ? -3.178 0.769 -3.822 1 94.81 16 ILE B CA 1
ATOM 721 C C . ILE B 1 16 ? -3.65 0.13 -5.125 1 94.81 16 ILE B C 1
ATOM 723 O O . ILE B 1 16 ? -4.836 -0.179 -5.281 1 94.81 16 ILE B O 1
ATOM 727 N N . VAL B 1 17 ? -2.727 -0.053 -6.094 1 96.12 17 VAL B N 1
ATOM 728 C CA . VAL B 1 17 ? -3.016 -0.7 -7.371 1 96.12 17 VAL B CA 1
ATOM 729 C C . VAL B 1 17 ? -2.25 -2.018 -7.465 1 96.12 17 VAL B C 1
ATOM 731 O O . VAL B 1 17 ? -1.048 -2.064 -7.195 1 96.12 17 VAL B O 1
ATOM 734 N N . THR B 1 18 ? -2.92 -3.105 -7.812 1 94.81 18 THR B N 1
ATOM 735 C CA . THR B 1 18 ? -2.27 -4.406 -7.922 1 94.81 18 THR B CA 1
ATOM 736 C C . THR B 1 18 ? -2.865 -5.215 -9.07 1 94.81 18 THR B C 1
ATOM 738 O O . THR B 1 18 ? -3.992 -4.961 -9.5 1 94.81 18 THR B O 1
ATOM 741 N N . ASP B 1 19 ? -2.121 -6.105 -9.594 1 91.31 19 ASP B N 1
ATOM 742 C CA . ASP B 1 19 ? -2.561 -6.93 -10.711 1 91.31 19 ASP B CA 1
ATOM 743 C C . ASP B 1 19 ? -3.389 -8.117 -10.227 1 91.31 19 ASP B C 1
ATOM 745 O O . ASP B 1 19 ? -3.631 -9.062 -10.977 1 91.31 19 ASP B O 1
ATOM 749 N N . GLY B 1 20 ? -3.709 -8.125 -8.945 1 86.06 20 GLY B N 1
ATOM 750 C CA . GLY B 1 20 ? -4.57 -9.172 -8.422 1 86.06 20 GLY B CA 1
ATOM 751 C C . GLY B 1 20 ? -3.799 -10.336 -7.824 1 86.06 20 GLY B C 1
ATOM 752 O O . GLY B 1 20 ? -4.395 -11.305 -7.348 1 86.06 20 GLY B O 1
ATOM 753 N N . GLN B 1 21 ? -2.541 -10.242 -7.793 1 83.19 21 GLN B N 1
ATOM 754 C CA . GLN B 1 21 ? -1.726 -11.367 -7.348 1 83.19 21 GLN B CA 1
ATOM 755 C C . GLN B 1 21 ? -1.233 -11.156 -5.918 1 83.19 21 GLN B C 1
ATOM 757 O O . GLN B 1 21 ? -0.376 -11.898 -5.438 1 83.19 21 GLN B O 1
ATOM 762 N N . LEU B 1 22 ? -1.8 -10.156 -5.316 1 81.38 22 LEU B N 1
ATOM 763 C CA . LEU B 1 22 ? -1.394 -9.844 -3.951 1 81.38 22 LEU B CA 1
ATOM 764 C C . LEU B 1 22 ? -2.008 -10.828 -2.965 1 81.38 22 LEU B C 1
ATOM 766 O O . LEU B 1 22 ? -3.227 -11.023 -2.949 1 81.38 22 LEU B O 1
ATOM 770 N N . ALA B 1 23 ? -1.114 -11.484 -2.236 1 74.94 23 ALA B N 1
ATOM 771 C CA . ALA B 1 23 ? -1.567 -12.453 -1.243 1 74.94 23 ALA B CA 1
ATOM 772 C C . ALA B 1 23 ? -1.908 -11.766 0.077 1 74.94 23 ALA B C 1
ATOM 774 O O . ALA B 1 23 ? -1.719 -10.555 0.224 1 74.94 23 ALA B O 1
ATOM 775 N N . ALA B 1 24 ? -2.389 -12.609 0.958 1 68.5 24 ALA B N 1
ATOM 776 C CA . ALA B 1 24 ? -2.828 -12.125 2.262 1 68.5 24 ALA B CA 1
ATOM 777 C C . ALA B 1 24 ? -1.65 -11.594 3.074 1 68.5 24 ALA B C 1
ATOM 779 O O . ALA B 1 24 ? -0.613 -12.25 3.178 1 68.5 24 ALA B O 1
ATOM 780 N N . PRO B 1 25 ? -1.92 -10.328 3.518 1 68.81 25 PRO B N 1
ATOM 781 C CA . PRO B 1 25 ? -0.862 -9.766 4.359 1 68.81 25 PRO B CA 1
ATOM 782 C C . PRO B 1 25 ? -0.837 -10.375 5.762 1 68.81 25 PRO B C 1
ATOM 784 O O . PRO B 1 25 ? -1.774 -11.078 6.148 1 68.81 25 PRO B O 1
ATOM 787 N N . ALA B 1 26 ? 0.244 -10.125 6.402 1 71.88 26 ALA B N 1
ATOM 788 C CA . ALA B 1 26 ? 0.29 -10.508 7.812 1 71.88 26 ALA B CA 1
ATOM 789 C C . ALA B 1 26 ? -0.815 -9.812 8.602 1 71.88 26 ALA B C 1
ATOM 791 O O . ALA B 1 26 ? -1.11 -8.633 8.367 1 71.88 26 ALA B O 1
ATOM 792 N N . PRO B 1 27 ? -1.365 -10.484 9.531 1 76.31 27 PRO B N 1
ATOM 793 C CA . PRO B 1 27 ? -2.463 -9.938 10.336 1 76.31 27 PRO B CA 1
ATOM 794 C C . PRO B 1 27 ? -2.1 -8.617 11.008 1 76.31 27 PRO B C 1
ATOM 796 O O . PRO B 1 27 ? -2.936 -7.711 11.094 1 76.31 27 PRO B O 1
ATOM 799 N N . LEU B 1 28 ? -0.942 -8.523 11.414 1 71.31 28 LEU B N 1
ATOM 800 C CA . LEU B 1 28 ? -0.526 -7.328 12.133 1 71.31 28 LEU B CA 1
ATOM 801 C C . LEU B 1 28 ? -0.56 -6.105 11.219 1 71.31 28 LEU B C 1
ATOM 803 O O . LEU B 1 28 ? -0.936 -5.012 11.648 1 71.31 28 LEU B O 1
ATOM 807 N N . ILE B 1 29 ? -0.283 -6.305 10.016 1 74.56 29 ILE B N 1
ATOM 808 C CA . ILE B 1 29 ? -0.305 -5.215 9.047 1 74.56 29 ILE B CA 1
ATOM 809 C C . ILE B 1 29 ? -1.739 -4.73 8.852 1 74.56 29 ILE B C 1
ATOM 811 O O . ILE B 1 29 ? -2 -3.525 8.844 1 74.56 29 ILE B O 1
ATOM 815 N N . CYS B 1 30 ? -2.553 -5.625 8.805 1 81.81 30 CYS B N 1
ATOM 816 C CA . CYS B 1 30 ? -3.965 -5.301 8.633 1 81.81 30 CYS B CA 1
ATOM 817 C C . CYS B 1 30 ? -4.488 -4.492 9.812 1 81.81 30 CYS B C 1
ATOM 819 O O . CYS B 1 30 ? -5.211 -3.514 9.633 1 81.81 30 CYS B O 1
ATOM 821 N N . GLU B 1 31 ? -4.109 -4.91 10.922 1 82.62 31 GLU B N 1
ATOM 822 C CA . GLU B 1 31 ? -4.562 -4.238 12.133 1 82.62 31 GLU B CA 1
ATOM 823 C C . GLU B 1 31 ? -4.062 -2.797 12.18 1 82.62 31 GLU B C 1
ATOM 825 O O . GLU B 1 31 ? -4.809 -1.889 12.555 1 82.62 31 GLU B O 1
ATOM 830 N N . GLN B 1 32 ? -2.924 -2.623 11.805 1 80 32 G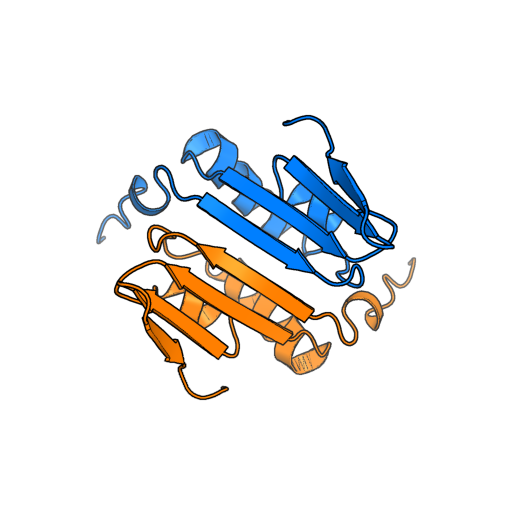LN B N 1
ATOM 831 C CA . GLN B 1 32 ? -2.344 -1.285 11.859 1 80 32 GLN B CA 1
ATOM 832 C C . GLN B 1 32 ? -3.012 -0.355 10.852 1 80 32 GLN B C 1
ATOM 834 O O . GLN B 1 32 ? -3.254 0.817 11.141 1 80 32 GLN B O 1
ATOM 839 N N . LEU B 1 33 ? -3.287 -0.894 9.742 1 82.38 33 LEU B N 1
ATOM 840 C CA . LEU B 1 33 ? -3.971 -0.108 8.719 1 82.38 33 LEU B CA 1
ATOM 841 C C . LEU B 1 33 ? -5.387 0.241 9.164 1 82.38 33 LEU B C 1
ATOM 843 O O . LEU B 1 33 ? -5.836 1.376 8.984 1 82.38 33 LEU B O 1
ATOM 847 N N . ALA B 1 34 ? -5.988 -0.748 9.766 1 85.62 34 ALA B N 1
ATOM 848 C CA . ALA B 1 34 ? -7.336 -0.515 10.273 1 85.62 34 ALA B CA 1
ATOM 849 C C . ALA B 1 34 ? -7.336 0.575 11.344 1 85.62 34 ALA B C 1
ATOM 851 O O . ALA B 1 34 ? -8.211 1.445 11.352 1 85.62 34 ALA B O 1
ATOM 852 N N . HIS B 1 35 ? -6.406 0.516 12.125 1 84.88 35 HIS B N 1
ATOM 853 C CA . HIS B 1 35 ? -6.293 1.511 13.18 1 84.88 35 HIS B CA 1
ATOM 854 C C . HIS B 1 35 ? -6.109 2.91 12.602 1 84.88 35 HIS B C 1
ATOM 856 O O . HIS B 1 35 ? -6.758 3.861 13.047 1 84.88 35 HIS B O 1
ATOM 862 N N . ALA B 1 36 ? -5.262 2.975 11.664 1 84.25 36 ALA B N 1
ATOM 863 C CA . ALA B 1 36 ? -5 4.266 11.031 1 84.25 36 ALA B CA 1
ATOM 864 C C . ALA B 1 36 ? -6.25 4.805 10.352 1 84.25 36 ALA B C 1
ATOM 866 O O . ALA B 1 36 ? -6.531 6.004 10.406 1 84.25 36 ALA B O 1
ATOM 867 N N . ARG B 1 37 ? -7 3.943 9.75 1 88.19 37 ARG B N 1
ATOM 868 C CA . ARG B 1 37 ? -8.234 4.367 9.094 1 88.19 37 ARG B CA 1
ATOM 869 C C . ARG B 1 37 ? -9.266 4.824 10.117 1 88.19 37 ARG B C 1
ATOM 871 O O . ARG B 1 37 ? -9.953 5.828 9.914 1 88.19 37 ARG B O 1
ATOM 878 N N . GLU B 1 38 ? -9.305 4.148 11.195 1 87.81 38 GLU B N 1
ATOM 879 C CA . GLU B 1 38 ? -10.359 4.395 12.172 1 87.81 38 GLU B CA 1
ATOM 880 C C . GLU B 1 38 ? -10.008 5.578 13.07 1 87.81 38 GLU B C 1
ATOM 882 O O . GLU B 1 38 ? -10.891 6.34 13.469 1 87.81 38 GLU B O 1
ATOM 887 N N . HIS B 1 39 ? -8.703 5.809 13.258 1 86.12 39 HIS B N 1
ATOM 888 C CA . HIS B 1 39 ? -8.375 6.742 14.328 1 86.12 39 HIS B CA 1
ATOM 889 C C . HIS B 1 39 ? -7.539 7.906 13.812 1 86.12 39 HIS B C 1
ATOM 891 O O . HIS B 1 39 ? -7.426 8.938 14.477 1 86.12 39 HIS B O 1
ATOM 897 N N . LEU B 1 40 ? -7.004 7.695 12.641 1 82.31 40 LEU B N 1
ATOM 898 C CA . LEU B 1 40 ? -6.078 8.734 12.203 1 82.31 40 LEU B CA 1
ATOM 899 C C . LEU B 1 40 ? -6.562 9.391 10.914 1 82.31 40 LEU B C 1
ATOM 901 O O . LEU B 1 40 ? -5.895 10.273 10.375 1 82.31 40 LEU B O 1
ATOM 905 N N . GLY B 1 41 ? -7.641 8.875 10.383 1 84 41 GLY B N 1
ATOM 906 C CA . GLY B 1 41 ? -8.242 9.5 9.211 1 84 41 GLY B CA 1
ATOM 907 C C . GLY B 1 41 ? -7.629 9.023 7.91 1 84 41 GLY B C 1
ATOM 908 O O . GLY B 1 41 ? -7.762 9.68 6.875 1 84 41 GLY B O 1
ATOM 909 N N . LEU B 1 42 ? -6.895 8.023 7.922 1 87.06 42 LEU B N 1
ATOM 910 C CA . LEU B 1 42 ? -6.328 7.441 6.711 1 87.06 42 LEU B CA 1
ATOM 911 C C . LEU B 1 42 ? -7.426 6.855 5.828 1 87.06 42 LEU B C 1
ATOM 913 O O . LEU B 1 42 ? -8.328 6.176 6.32 1 87.06 42 LEU B O 1
ATOM 917 N N . ARG B 1 43 ? -7.387 7.195 4.598 1 90.88 43 ARG B N 1
ATOM 918 C CA . ARG B 1 43 ? -8.258 6.57 3.609 1 90.88 43 ARG B CA 1
ATOM 919 C C . ARG B 1 43 ? -7.453 5.734 2.621 1 90.88 43 ARG B C 1
ATOM 921 O O . ARG B 1 43 ? -6.484 6.219 2.035 1 90.88 43 ARG B O 1
ATOM 928 N N . THR B 1 44 ? -7.805 4.496 2.535 1 92.88 44 THR B N 1
ATOM 929 C CA . THR B 1 44 ? -7.133 3.58 1.62 1 92.88 44 THR B CA 1
ATOM 930 C C . THR B 1 44 ? -8.102 3.076 0.553 1 92.88 44 THR B C 1
ATOM 932 O O . THR B 1 44 ? -9.117 2.467 0.873 1 92.88 44 THR B O 1
ATOM 935 N N . HIS B 1 45 ? -7.77 3.387 -0.7 1 94.94 45 HIS B N 1
ATOM 936 C CA . HIS B 1 45 ? -8.516 2.891 -1.851 1 94.94 45 HIS B CA 1
ATOM 937 C C . HIS B 1 45 ? -7.711 1.854 -2.627 1 94.94 45 HIS B C 1
ATOM 939 O O . HIS B 1 45 ? -6.484 1.959 -2.721 1 94.94 45 HIS B O 1
ATOM 945 N N . GLY B 1 46 ? -8.367 0.864 -3.082 1 96.06 46 GLY B N 1
ATOM 946 C CA . GLY B 1 46 ? -7.715 -0.188 -3.846 1 96.06 46 GLY B CA 1
ATOM 947 C C . GLY B 1 46 ? -8.219 -0.286 -5.273 1 96.06 46 GLY B C 1
ATOM 948 O O . GLY B 1 46 ? -9.422 -0.188 -5.523 1 96.06 46 GLY B O 1
ATOM 949 N N . LEU B 1 47 ? -7.395 -0.401 -6.184 1 96.81 47 LEU B N 1
ATOM 950 C CA . LEU B 1 47 ? -7.68 -0.751 -7.57 1 96.81 47 LEU B CA 1
ATOM 951 C C . LEU B 1 47 ? -7.016 -2.072 -7.945 1 96.81 47 LEU B C 1
ATOM 953 O O . LEU B 1 47 ? -5.789 -2.189 -7.902 1 96.81 47 LEU B O 1
ATOM 957 N N . VAL B 1 48 ? -7.824 -3.025 -8.234 1 95.25 48 VAL B N 1
ATOM 958 C CA . VAL B 1 48 ? -7.316 -4.336 -8.617 1 95.25 48 VAL B CA 1
ATOM 959 C C . VAL B 1 48 ? -7.512 -4.543 -10.117 1 95.25 48 VAL B C 1
ATOM 961 O O . VAL B 1 48 ? -8.641 -4.48 -10.617 1 95.25 48 VAL B O 1
ATOM 964 N N . ILE B 1 49 ? -6.391 -4.738 -10.797 1 95.44 49 ILE B N 1
ATOM 965 C CA . ILE B 1 49 ? -6.469 -5.16 -12.195 1 95.44 49 ILE B CA 1
ATOM 966 C C . ILE B 1 49 ? -6.613 -6.68 -12.266 1 95.44 49 ILE B C 1
ATOM 968 O O . ILE B 1 49 ? -5.625 -7.41 -12.148 1 95.44 49 ILE B O 1
ATOM 972 N N . GLY B 1 50 ? -7.664 -7.133 -12.375 1 91.94 50 GLY B N 1
ATOM 973 C CA . GLY B 1 50 ? -7.965 -8.555 -12.328 1 91.94 50 GLY B CA 1
ATOM 974 C C . GLY B 1 50 ? -9.438 -8.852 -12.094 1 91.94 50 GLY B C 1
ATOM 975 O O . GLY B 1 50 ? -10.297 -8.055 -12.484 1 91.94 50 GLY B O 1
ATOM 976 N N . ASP B 1 51 ? -9.617 -10.055 -11.562 1 91 51 ASP B N 1
ATOM 977 C CA . ASP B 1 51 ? -11.023 -10.469 -11.547 1 91 51 ASP B CA 1
ATOM 978 C C . ASP B 1 51 ? -11.539 -10.602 -10.117 1 91 51 ASP B C 1
ATOM 980 O O . ASP B 1 51 ? -12.742 -10.766 -9.898 1 91 51 ASP B O 1
ATOM 984 N N . ARG B 1 52 ? -10.688 -10.5 -9.242 1 90.12 52 ARG B N 1
ATOM 985 C CA . ARG B 1 52 ? -11.148 -10.672 -7.867 1 90.12 52 ARG B CA 1
ATOM 986 C C . ARG B 1 52 ? -10.352 -9.789 -6.91 1 90.12 52 ARG B C 1
ATOM 988 O O . ARG B 1 52 ? -9.156 -9.578 -7.105 1 90.12 52 ARG B O 1
ATOM 995 N N . VAL B 1 53 ? -11.039 -9.305 -5.922 1 90.5 53 VAL B N 1
ATOM 996 C CA . VAL B 1 53 ? -10.406 -8.609 -4.809 1 90.5 53 VAL B CA 1
ATOM 997 C C . VAL B 1 53 ? -9.945 -9.625 -3.764 1 90.5 53 VAL B C 1
ATOM 999 O O . VAL B 1 53 ? -10.742 -10.422 -3.273 1 90.5 53 VAL B O 1
ATOM 1002 N N . SER B 1 54 ? -8.664 -9.539 -3.508 1 87.5 54 SER B N 1
ATOM 1003 C CA . SER B 1 54 ? -8.125 -10.469 -2.516 1 87.5 54 SER B CA 1
ATOM 1004 C C . SER B 1 54 ? -8.594 -10.102 -1.11 1 87.5 54 SER B C 1
ATOM 1006 O O . SER B 1 54 ? -9.086 -9 -0.881 1 87.5 54 SER B O 1
ATOM 1008 N N . GLU B 1 55 ? -8.336 -11.109 -0.245 1 85.06 55 GLU B N 1
ATOM 1009 C CA . GLU B 1 55 ? -8.617 -10.82 1.158 1 85.06 55 GLU B CA 1
ATOM 1010 C C . GLU B 1 55 ? -7.742 -9.688 1.679 1 85.06 55 GLU B C 1
ATOM 1012 O O . GLU B 1 55 ? -8.203 -8.844 2.457 1 85.06 55 GLU B O 1
ATOM 1017 N N . ALA B 1 56 ? -6.574 -9.68 1.222 1 83.88 56 ALA B N 1
ATOM 1018 C CA . ALA B 1 56 ? -5.645 -8.625 1.623 1 83.88 56 ALA B CA 1
ATOM 1019 C C . ALA B 1 56 ? -6.164 -7.25 1.223 1 83.88 56 ALA B C 1
ATOM 1021 O O . ALA B 1 56 ? -6.211 -6.332 2.045 1 83.88 56 ALA B O 1
ATOM 1022 N N . MET B 1 57 ? -6.621 -7.125 0.057 1 89.56 57 MET B N 1
ATOM 1023 C CA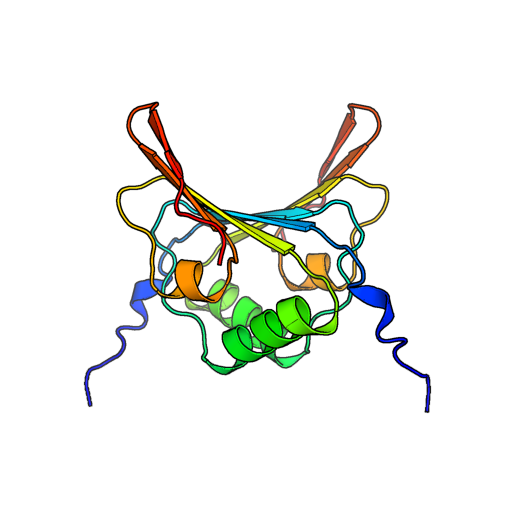 . MET B 1 57 ? -7.109 -5.84 -0.436 1 89.56 57 MET B CA 1
ATOM 1024 C C . MET B 1 57 ? -8.391 -5.434 0.287 1 89.56 57 MET B C 1
ATOM 1026 O O . MET B 1 57 ? -8.594 -4.25 0.571 1 89.56 57 MET B O 1
ATOM 1030 N N . THR B 1 58 ? -9.195 -6.406 0.629 1 89.44 58 THR B N 1
ATOM 1031 C CA . THR B 1 58 ? -10.406 -6.133 1.403 1 89.44 58 THR B CA 1
ATOM 1032 C C . THR B 1 58 ? -10.047 -5.605 2.789 1 89.44 58 THR B C 1
ATOM 1034 O O . THR B 1 58 ? -10.703 -4.691 3.299 1 89.44 58 THR B O 1
ATOM 1037 N N . ALA B 1 59 ? -9.016 -6.105 3.309 1 85.06 59 ALA B N 1
ATOM 1038 C CA . ALA B 1 59 ? -8.594 -5.699 4.648 1 85.06 59 ALA B CA 1
ATOM 1039 C C . ALA B 1 59 ? -7.891 -4.348 4.613 1 85.06 59 ALA B C 1
ATOM 1041 O O . ALA B 1 59 ? -8.055 -3.527 5.52 1 85.06 59 ALA B O 1
ATOM 1042 N N . PHE B 1 60 ? -7.223 -4.035 3.6 1 86.69 60 PHE B N 1
ATOM 1043 C CA . PHE B 1 60 ? -6.34 -2.881 3.508 1 86.69 60 PHE B CA 1
ATOM 1044 C C . PHE B 1 60 ? -7.121 -1.634 3.109 1 86.69 60 PHE B C 1
ATOM 1046 O O . PHE B 1 60 ? -6.715 -0.513 3.424 1 86.69 60 PHE B O 1
ATOM 1053 N N . CYS B 1 61 ? -8.148 -1.896 2.418 1 91.69 61 CYS B N 1
ATOM 1054 C CA . CYS B 1 61 ? -8.75 -0.745 1.755 1 91.69 61 CYS B CA 1
ATOM 1055 C C . CYS B 1 61 ? -10.188 -0.534 2.223 1 91.69 61 CYS B C 1
ATOM 1057 O O . CYS B 1 61 ? -10.93 -1.497 2.4 1 91.69 61 CYS B O 1
ATOM 1059 N N . SER B 1 62 ? -10.594 0.75 2.4 1 91.5 62 SER B N 1
ATOM 1060 C CA . SER B 1 62 ? -11.969 1.095 2.734 1 91.5 62 SER B CA 1
ATOM 1061 C C . SER B 1 62 ? -12.891 0.923 1.532 1 91.5 62 SER B C 1
ATOM 1063 O O . SER B 1 62 ? -14.102 0.745 1.689 1 91.5 62 SER B O 1
ATOM 1065 N N . GLN B 1 63 ? -12.352 1.029 0.383 1 94.56 63 GLN B N 1
ATOM 1066 C CA . GLN B 1 63 ? -13.047 0.844 -0.888 1 94.56 63 GLN B CA 1
ATOM 1067 C C . GLN B 1 63 ? -12.133 0.206 -1.927 1 94.56 63 GLN B C 1
ATOM 1069 O O . GLN B 1 63 ? -10.953 0.556 -2.021 1 94.56 63 GLN B O 1
ATOM 1074 N N . THR B 1 64 ? -12.734 -0.719 -2.635 1 95.81 64 THR B N 1
ATOM 1075 C CA . THR B 1 64 ? -11.961 -1.372 -3.686 1 95.81 64 THR B CA 1
ATOM 1076 C C . THR B 1 64 ? -12.688 -1.286 -5.023 1 95.81 64 THR B C 1
ATOM 1078 O O . THR B 1 64 ? -13.914 -1.178 -5.062 1 95.81 64 THR B O 1
ATOM 1081 N N . HIS B 1 65 ? -11.914 -1.236 -6.051 1 96.94 65 HIS B N 1
ATOM 1082 C CA . HIS B 1 65 ? -12.383 -1.247 -7.43 1 96.94 65 HIS B CA 1
ATOM 1083 C C . HIS B 1 65 ? -11.711 -2.357 -8.234 1 96.94 65 HIS B C 1
ATOM 1085 O O . HIS B 1 65 ? -10.531 -2.656 -8.023 1 96.94 65 HIS B O 1
ATOM 1091 N N . LEU B 1 66 ? -12.469 -2.916 -9.133 1 96.06 66 LEU B N 1
ATOM 1092 C CA . LEU B 1 66 ? -11.953 -3.904 -10.07 1 96.06 66 LEU B CA 1
ATOM 1093 C C . LEU B 1 66 ? -11.867 -3.328 -11.484 1 96.06 66 LEU B C 1
ATOM 1095 O O . LEU B 1 66 ? -12.789 -2.648 -11.93 1 96.06 66 LEU B O 1
ATOM 1099 N N . PHE B 1 67 ? -10.781 -3.502 -12.039 1 96.44 67 PHE B N 1
ATOM 1100 C CA . PHE B 1 67 ? -10.602 -3.129 -13.438 1 96.44 67 PHE B CA 1
ATOM 1101 C C . PHE B 1 67 ? -10.273 -4.352 -14.289 1 96.44 67 PHE B C 1
ATOM 1103 O O . PHE B 1 67 ? -9.242 -4.992 -14.086 1 96.44 67 PHE B O 1
ATOM 1110 N N . ARG B 1 68 ? -11.227 -4.633 -15.188 1 94.12 68 ARG B N 1
ATOM 1111 C CA . ARG B 1 68 ? -11.023 -5.746 -16.109 1 94.12 68 ARG B CA 1
ATOM 1112 C C . ARG B 1 68 ? -11.688 -5.473 -17.453 1 94.12 68 ARG B C 1
ATOM 1114 O O . ARG B 1 68 ? -12.828 -5.004 -17.5 1 94.12 68 ARG B O 1
ATOM 1121 N N . GLY B 1 69 ? -10.898 -5.824 -18.516 1 93.56 69 GLY B N 1
ATOM 1122 C CA . GLY B 1 69 ? -11.445 -5.656 -19.859 1 93.56 69 GLY B CA 1
ATOM 1123 C C . GLY B 1 69 ? -11.883 -4.234 -20.156 1 93.56 69 GLY B C 1
ATOM 1124 O O . GLY B 1 69 ? -12.891 -4.016 -20.828 1 93.56 69 GLY B O 1
ATOM 1125 N N . GLY B 1 70 ? -11.383 -3.326 -19.578 1 93.19 70 GLY B N 1
ATOM 1126 C CA . GLY B 1 70 ? -11.695 -1.927 -19.812 1 93.19 70 GLY B CA 1
ATOM 1127 C C . GLY B 1 70 ? -12.844 -1.42 -18.969 1 93.19 70 GLY B C 1
ATOM 1128 O O . GLY B 1 70 ? -13.32 -0.299 -19.156 1 93.19 70 GLY B O 1
ATOM 1129 N N . VAL B 1 71 ? -13.305 -2.232 -18.156 1 95.44 71 VAL B N 1
ATOM 1130 C CA . VAL B 1 71 ? -14.461 -1.883 -17.344 1 95.44 71 VAL B CA 1
ATOM 1131 C C . VAL B 1 71 ? -14.031 -1.772 -15.875 1 95.44 71 VAL B C 1
ATOM 1133 O O . VAL B 1 71 ? -13.258 -2.598 -15.383 1 95.44 71 VAL B O 1
ATOM 1136 N N . LEU B 1 72 ? -14.555 -0.685 -15.156 1 95.69 72 LEU B N 1
ATOM 1137 C CA . LEU B 1 72 ? -14.289 -0.464 -13.734 1 95.69 72 LEU B CA 1
ATOM 1138 C C . LEU B 1 72 ? -15.547 -0.697 -12.906 1 95.69 72 LEU B C 1
ATOM 1140 O O . LEU B 1 72 ? -16.594 -0.115 -13.188 1 95.69 72 LEU B O 1
ATOM 1144 N N . THR B 1 73 ? -15.43 -1.583 -11.93 1 95.31 73 THR B N 1
ATOM 1145 C CA . THR B 1 73 ? -16.5 -1.812 -10.969 1 95.31 73 THR B CA 1
ATOM 1146 C C . THR B 1 73 ? -16.031 -1.517 -9.547 1 95.31 73 THR B C 1
ATOM 1148 O O . THR B 1 73 ? -14.867 -1.754 -9.211 1 95.31 73 THR B O 1
ATOM 1151 N N . SER B 1 74 ? -16.938 -0.873 -8.781 1 93.5 74 SER B N 1
ATOM 1152 C CA . SER B 1 74 ? -16.547 -0.469 -7.434 1 93.5 74 SER B CA 1
ATOM 1153 C C . SER B 1 74 ? -17.375 -1.188 -6.375 1 93.5 74 SER B C 1
ATOM 1155 O O . SER B 1 74 ? -18.547 -1.487 -6.594 1 93.5 74 SER B O 1
ATOM 1157 N N . SER B 1 75 ? -16.609 -1.523 -5.301 1 88.31 75 SER B N 1
ATOM 1158 C CA . SER B 1 75 ? -17.312 -1.979 -4.109 1 88.31 75 SER B CA 1
ATOM 1159 C C . SER B 1 75 ? -17.781 -0.802 -3.256 1 88.31 75 SER B C 1
ATOM 1161 O O . SER B 1 75 ? -17.234 0.297 -3.357 1 88.31 75 SER B O 1
ATOM 1163 N N . PRO B 1 76 ? -18.938 -0.985 -2.467 1 81.81 76 PRO B N 1
ATOM 1164 C CA . PRO B 1 76 ? -19.312 0.109 -1.567 1 81.81 76 PRO B CA 1
ATOM 1165 C C . PRO B 1 76 ? -18.219 0.439 -0.554 1 81.81 76 PRO B C 1
ATOM 1167 O O . PRO B 1 76 ? -17.359 -0.406 -0.26 1 81.81 76 PRO B O 1
ATOM 1170 N N . MET B 1 77 ? -18.203 1.724 -0.137 1 79.88 77 MET B N 1
ATOM 1171 C CA . MET B 1 77 ? -17.266 2.127 0.911 1 79.88 77 MET B CA 1
ATOM 1172 C C . MET B 1 77 ? -17.625 1.466 2.238 1 79.88 77 MET B C 1
ATOM 1174 O O . MET B 1 77 ? -18.797 1.35 2.584 1 79.88 77 MET B O 1
ATOM 1178 N N . ARG B 1 78 ? -16.562 1.021 2.93 1 72.69 78 ARG B N 1
ATOM 1179 C CA . ARG B 1 78 ? -16.766 0.418 4.242 1 72.69 78 ARG B CA 1
ATOM 1180 C C . ARG B 1 78 ? -16.391 1.386 5.355 1 72.69 78 ARG B C 1
ATOM 1182 O O . ARG B 1 78 ? -15.516 2.238 5.172 1 72.69 78 ARG B O 1
#

pLDDT: mean 82.04, std 16.62, range [26.86, 96.94]

Solvent-accessible surface area (backbone atoms only — not comparable to full-atom values): 8225 Å² total; per-residue (Å²): 130,83,72,75,64,71,67,37,33,48,68,17,48,37,39,42,36,30,61,49,37,57,39,71,61,59,67,67,47,38,51,53,48,45,47,35,36,74,74,28,47,33,42,31,36,30,39,25,41,37,89,56,83,39,71,27,53,58,56,59,20,41,26,42,30,37,36,45,98,89,40,78,50,72,53,76,77,103,129,82,74,75,65,71,66,39,32,48,70,18,49,37,38,40,36,31,63,47,38,57,37,72,61,59,68,67,48,39,50,52,48,46,45,34,38,74,74,30,47,34,42,31,35,30,38,25,41,37,90,54,82,39,72,28,54,58,57,58,20,41,25,42,30,37,37,46,97,90,40,80,47,74,52,76,78,105